Protein AF-A0A257ATA0-F1 (afdb_monomer_lite)

Foldseek 3Di:
DDWDQDPVRDIDDPPPPPDPVCPPPVLVVLQVVLCQPAVVNCVPQNNAKAFQDWDDDDPPDQAWIWTWIAHPVRWIWIWTHRSVVSHTPDIHTDPDRYDDPPPPPD

pLDDT: mean 72.74, std 19.71, range [33.12, 92.88]

Radius of gyration: 18.23 Å; chains: 1; bounding box: 31×38×52 Å

Secondary structure (DSSP, 8-state):
-EEEE-TTS-EEEE--------THHHHHHHHHHHHHH-HHHHHHT-S-EEEEEEEE--SSSSPPEEEEEEETTS-EEEEEEETTTTEEEEEEEES-SS--------

Structure (mmCIF, N/CA/C/O backbone):
data_AF-A0A257ATA0-F1
#
_entry.id   AF-A0A257ATA0-F1
#
loop_
_atom_site.group_PDB
_atom_site.id
_atom_site.type_symbol
_atom_site.label_atom_id
_atom_site.label_alt_id
_atom_site.label_comp_id
_atom_site.label_asym_id
_atom_site.label_entity_id
_atom_site.label_seq_id
_atom_site.pdbx_PDB_ins_code
_atom_site.Cartn_x
_atom_site.Cartn_y
_atom_site.Cartn_z
_atom_site.occupancy
_atom_site.B_iso_or_equiv
_atom_site.auth_seq_id
_atom_site.auth_comp_id
_atom_site.auth_asym_id
_atom_site.auth_atom_id
_atom_site.pdbx_PDB_model_num
ATOM 1 N N . VAL A 1 1 ? 17.341 -20.381 -26.576 1.00 43.97 1 VAL A N 1
ATOM 2 C CA . VAL A 1 1 ? 16.163 -20.057 -27.413 1.00 43.97 1 VAL A CA 1
ATOM 3 C C . VAL A 1 1 ? 15.780 -21.310 -28.169 1.00 43.97 1 VAL A C 1
ATOM 5 O O . VAL A 1 1 ? 16.535 -21.758 -29.021 1.00 43.97 1 VAL A O 1
ATOM 8 N N . GLU A 1 2 ? 14.671 -21.929 -27.783 1.00 36.84 2 GLU A N 1
ATOM 9 C CA . GLU A 1 2 ? 14.089 -23.036 -28.541 1.00 36.84 2 GLU A CA 1
ATOM 10 C C . GLU A 1 2 ? 12.917 -22.477 -29.348 1.00 36.84 2 GLU A C 1
ATOM 12 O O . GLU A 1 2 ? 12.038 -21.799 -28.809 1.00 36.84 2 GLU A O 1
ATOM 17 N N . VAL A 1 3 ? 12.959 -22.688 -30.661 1.00 44.38 3 VAL A N 1
ATOM 18 C CA . VAL A 1 3 ? 11.942 -22.209 -31.599 1.00 44.38 3 VAL A CA 1
ATOM 19 C C . VAL A 1 3 ? 11.042 -23.385 -31.933 1.00 44.38 3 VAL A C 1
ATOM 21 O O . VAL A 1 3 ? 11.516 -24.383 -32.473 1.00 44.38 3 VAL A O 1
ATOM 24 N N . PHE A 1 4 ? 9.750 -23.255 -31.639 1.00 48.69 4 PHE A N 1
ATOM 25 C CA . PHE A 1 4 ? 8.753 -24.244 -32.028 1.00 48.69 4 PHE A CA 1
ATOM 26 C C . PHE A 1 4 ? 7.910 -23.673 -33.163 1.00 48.69 4 PHE A C 1
ATOM 28 O O . PHE A 1 4 ? 7.359 -22.574 -33.066 1.00 48.69 4 PHE A O 1
ATOM 35 N N . THR A 1 5 ? 7.821 -24.427 -34.251 1.00 50.44 5 THR A N 1
ATOM 36 C CA . THR A 1 5 ? 6.862 -24.183 -35.327 1.00 50.44 5 THR A CA 1
ATOM 37 C C . THR A 1 5 ? 5.635 -25.035 -35.042 1.00 50.44 5 THR A C 1
ATOM 39 O O . THR A 1 5 ? 5.728 -26.257 -34.963 1.00 50.44 5 THR A O 1
ATOM 42 N N . SER A 1 6 ? 4.495 -24.385 -34.810 1.00 51.81 6 SER A N 1
ATOM 43 C CA . SER A 1 6 ? 3.216 -25.091 -34.709 1.00 51.81 6 SER A CA 1
ATOM 44 C C . SER A 1 6 ? 2.702 -25.438 -36.105 1.00 51.81 6 SER A C 1
ATOM 46 O O . SER A 1 6 ? 3.017 -24.750 -37.074 1.00 51.81 6 SER A O 1
ATOM 48 N N . GLU A 1 7 ? 1.894 -26.494 -36.195 1.00 55.34 7 GLU A N 1
ATOM 49 C CA . GLU A 1 7 ? 1.377 -27.072 -37.447 1.00 55.34 7 GLU A CA 1
ATOM 50 C C . GLU A 1 7 ? 0.566 -26.072 -38.306 1.00 55.34 7 GLU A C 1
ATOM 52 O O . GLU A 1 7 ? 0.474 -26.236 -39.518 1.00 55.34 7 GLU A O 1
ATOM 57 N N . ASP A 1 8 ? 0.081 -24.977 -37.705 1.00 65.56 8 ASP A N 1
ATOM 58 C CA . ASP A 1 8 ? -0.622 -23.864 -38.371 1.00 65.56 8 ASP A CA 1
ATOM 59 C C . ASP A 1 8 ? 0.325 -22.765 -38.924 1.00 65.56 8 ASP A C 1
ATOM 61 O O . ASP A 1 8 ? -0.101 -21.691 -39.336 1.00 65.56 8 ASP A O 1
ATOM 65 N N . GLY A 1 9 ? 1.645 -22.988 -38.904 1.00 57.62 9 GLY A N 1
ATOM 66 C CA . GLY A 1 9 ? 2.651 -22.028 -39.386 1.00 57.62 9 GLY A CA 1
ATOM 67 C C . GLY A 1 9 ? 2.998 -20.904 -38.400 1.00 57.62 9 GLY A C 1
ATOM 68 O O . GLY A 1 9 ? 3.829 -20.046 -38.704 1.00 57.62 9 GLY A O 1
ATOM 69 N N . GLY A 1 10 ? 2.411 -20.916 -37.201 1.00 37.81 10 GLY A N 1
ATOM 70 C CA . GLY A 1 10 ? 2.759 -20.004 -36.114 1.00 37.81 10 GLY A CA 1
ATOM 71 C C . GLY A 1 10 ? 4.134 -20.324 -35.523 1.00 37.81 10 GLY A C 1
ATOM 72 O O . GLY A 1 10 ? 4.373 -21.436 -35.042 1.00 37.81 10 GLY A O 1
ATOM 73 N N . ILE A 1 11 ? 5.042 -19.346 -35.545 1.00 56.81 11 ILE A N 1
ATOM 74 C CA . ILE A 1 11 ? 6.340 -19.430 -34.867 1.00 56.81 11 ILE A CA 1
ATOM 75 C C . ILE A 1 11 ? 6.152 -18.934 -33.435 1.00 56.81 11 ILE A C 1
ATOM 77 O O . ILE A 1 11 ? 5.876 -17.754 -33.215 1.00 56.81 11 ILE A O 1
ATOM 81 N N . TYR A 1 12 ? 6.327 -19.827 -32.464 1.00 45.59 12 TYR A N 1
ATOM 82 C CA . TYR A 1 12 ? 6.267 -19.489 -31.046 1.00 45.59 12 TYR A CA 1
ATOM 83 C C . TYR A 1 12 ? 7.676 -19.509 -30.461 1.00 45.59 12 TYR A C 1
ATOM 85 O O . TYR A 1 12 ? 8.385 -20.518 -30.501 1.00 45.59 12 TYR A O 1
ATOM 93 N N . PHE A 1 13 ? 8.083 -18.372 -29.903 1.00 50.53 13 PHE A N 1
ATOM 94 C CA . PHE A 1 13 ? 9.336 -18.244 -29.175 1.00 50.53 13 PHE A CA 1
ATOM 95 C C . PHE A 1 13 ? 9.086 -18.590 -27.711 1.00 50.53 13 PHE A C 1
ATOM 97 O O . PHE A 1 13 ? 8.451 -17.822 -26.986 1.00 50.53 13 PHE A O 1
ATOM 104 N N . LYS A 1 14 ? 9.601 -19.735 -27.255 1.00 46.88 14 LYS A N 1
ATOM 105 C CA . LYS A 1 14 ? 9.694 -19.999 -25.821 1.00 46.88 14 LYS A CA 1
ATOM 106 C C . LYS A 1 14 ? 10.926 -19.262 -25.306 1.00 46.88 14 LYS A C 1
ATOM 108 O O . LYS A 1 14 ? 12.052 -19.757 -25.367 1.00 46.88 14 LYS A O 1
ATOM 113 N N . PHE A 1 15 ? 10.708 -18.038 -24.842 1.00 42.28 15 PHE A N 1
ATOM 114 C CA . PHE A 1 15 ? 11.678 -17.366 -23.996 1.00 42.28 15 PHE A CA 1
ATOM 115 C C . PHE A 1 15 ? 11.598 -18.029 -22.618 1.00 42.28 15 PHE A C 1
ATOM 117 O O . PHE A 1 15 ? 10.651 -17.798 -21.871 1.00 42.28 15 PHE A O 1
ATOM 124 N N . GLU A 1 16 ? 12.580 -18.862 -22.270 1.00 40.84 16 GLU A N 1
ATOM 125 C CA . GLU A 1 16 ? 12.983 -18.958 -20.865 1.00 40.84 16 GLU A CA 1
ATOM 126 C C . GLU A 1 16 ? 13.563 -17.594 -20.511 1.00 40.84 16 GLU A C 1
ATOM 128 O O . GLU A 1 16 ? 14.743 -17.311 -20.698 1.00 40.84 16 GLU A O 1
ATOM 133 N N . MET A 1 17 ? 12.665 -16.686 -20.143 1.00 40.81 17 MET A N 1
ATOM 134 C CA . MET A 1 17 ? 13.039 -15.415 -19.572 1.00 40.81 17 MET A CA 1
ATOM 135 C C . MET A 1 17 ? 13.537 -15.765 -18.174 1.00 40.81 17 MET A C 1
ATOM 137 O O . MET A 1 17 ? 12.735 -16.042 -17.281 1.00 40.81 17 MET A O 1
ATOM 141 N N . GLU A 1 18 ? 14.860 -15.809 -17.989 1.00 34.47 18 GLU A N 1
ATOM 142 C CA . GLU A 1 18 ? 15.415 -15.508 -16.674 1.00 34.47 18 GLU A CA 1
ATOM 143 C C . GLU A 1 18 ? 14.704 -14.239 -16.226 1.00 34.47 18 GLU A C 1
ATOM 145 O O . GLU A 1 18 ? 14.730 -13.222 -16.928 1.00 34.47 18 GLU A O 1
ATOM 150 N N . ALA A 1 19 ? 13.944 -14.376 -15.142 1.00 46.19 19 ALA A N 1
ATOM 151 C CA . ALA A 1 19 ? 13.196 -13.309 -14.515 1.00 46.19 19 ALA A CA 1
ATOM 152 C C . ALA A 1 19 ? 14.065 -12.037 -14.587 1.00 46.19 19 ALA A C 1
ATOM 154 O O . ALA A 1 19 ? 15.192 -12.093 -14.080 1.00 46.19 19 ALA A O 1
ATOM 155 N N . PRO A 1 20 ? 13.626 -10.934 -15.243 1.00 43.22 20 PRO A N 1
ATO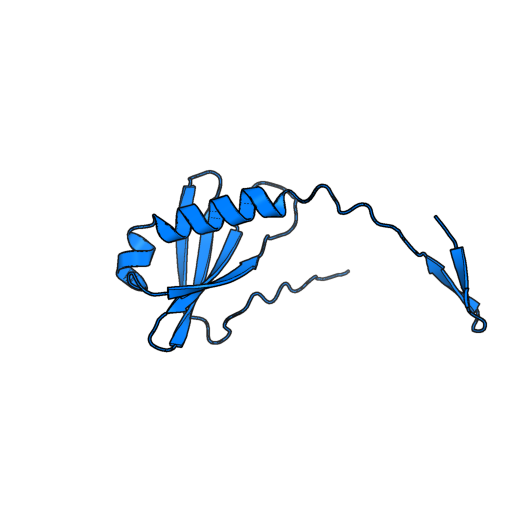M 156 C CA . PRO A 1 20 ? 14.388 -9.681 -15.195 1.00 43.22 20 PRO A CA 1
ATOM 157 C C . PRO A 1 20 ? 14.711 -9.455 -13.723 1.00 43.22 20 PRO A C 1
ATOM 159 O O . PRO A 1 20 ? 13.804 -9.729 -12.936 1.00 43.22 20 PRO A O 1
ATOM 162 N N . PRO A 1 21 ? 15.953 -9.098 -13.335 1.00 43.19 21 PRO A N 1
ATOM 163 C CA . PRO A 1 21 ? 16.425 -9.250 -11.959 1.00 43.19 21 PRO A CA 1
ATOM 164 C C . PRO A 1 21 ? 15.368 -8.644 -11.062 1.00 43.19 21 PRO A C 1
ATOM 166 O O . PRO A 1 21 ? 15.231 -7.431 -11.110 1.00 43.19 21 PRO A O 1
ATOM 169 N N . PHE A 1 22 ? 14.533 -9.460 -10.402 1.00 46.38 22 PHE A N 1
ATOM 170 C CA . PHE A 1 22 ? 13.325 -8.951 -9.765 1.00 46.38 22 PHE A CA 1
ATOM 171 C C . PHE A 1 22 ? 13.860 -8.013 -8.693 1.00 46.38 22 PHE A C 1
ATOM 173 O O . PHE A 1 22 ? 14.342 -8.510 -7.676 1.00 46.38 22 PHE A O 1
ATOM 180 N N . PRO A 1 23 ? 13.757 -6.679 -8.845 1.00 50.94 23 PRO A N 1
ATOM 181 C CA . PRO A 1 23 ? 14.007 -5.833 -7.693 1.00 50.94 23 PRO A CA 1
ATOM 182 C C . PRO A 1 23 ? 12.821 -5.984 -6.712 1.00 50.94 23 PRO A C 1
ATOM 184 O O . PRO A 1 23 ? 12.784 -5.368 -5.657 1.00 50.94 23 PRO A O 1
ATOM 187 N N . GLY A 1 24 ? 11.824 -6.800 -7.087 1.00 59.09 24 GLY A N 1
ATOM 188 C CA . GLY A 1 24 ? 10.469 -6.808 -6.585 1.00 59.09 24 GLY A CA 1
ATOM 189 C C . GLY A 1 24 ? 10.303 -7.279 -5.155 1.00 59.09 24 GLY A C 1
ATOM 190 O O . GLY A 1 24 ? 9.377 -6.793 -4.542 1.00 59.09 24 GLY A O 1
ATOM 191 N N . LYS A 1 25 ? 11.158 -8.144 -4.589 1.00 67.00 25 LYS A N 1
ATOM 192 C CA . LYS A 1 25 ? 10.969 -8.575 -3.189 1.00 67.00 25 LYS A CA 1
ATOM 193 C C . LYS A 1 25 ? 11.466 -7.543 -2.186 1.00 67.00 25 LYS A C 1
ATOM 195 O O . LYS A 1 25 ? 10.693 -7.117 -1.341 1.00 67.00 25 LYS A O 1
ATOM 200 N N . ASP A 1 26 ? 12.704 -7.078 -2.329 1.00 78.44 26 ASP A N 1
ATOM 201 C CA . ASP A 1 26 ? 13.259 -6.049 -1.445 1.00 78.44 26 ASP A CA 1
ATOM 202 C C . ASP A 1 26 ? 12.479 -4.732 -1.540 1.00 78.44 26 ASP A C 1
ATOM 204 O O . ASP A 1 26 ? 12.219 -4.079 -0.530 1.00 78.44 26 ASP A O 1
ATOM 208 N N . LEU A 1 27 ? 12.061 -4.340 -2.750 1.00 78.75 27 LEU A N 1
ATOM 209 C CA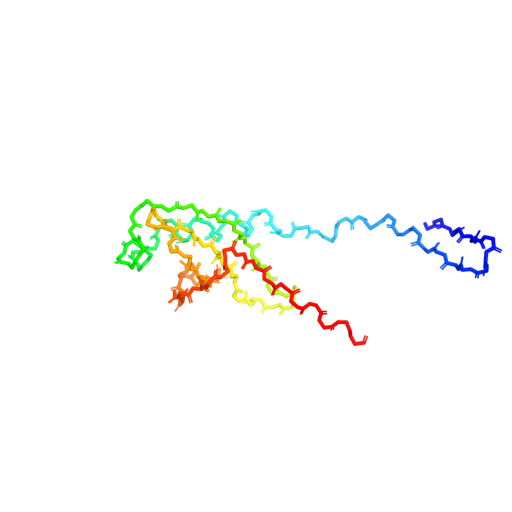 . LEU A 1 27 ? 11.250 -3.137 -2.928 1.00 78.75 27 LEU A CA 1
ATOM 210 C C . LEU A 1 27 ? 9.809 -3.320 -2.428 1.00 78.75 27 LEU A C 1
ATOM 212 O O . LEU A 1 27 ? 9.218 -2.348 -1.959 1.00 78.75 27 LEU A O 1
ATOM 216 N N . GLU A 1 28 ? 9.245 -4.528 -2.507 1.00 82.00 28 GLU A N 1
ATOM 217 C CA . GLU A 1 28 ? 7.921 -4.840 -1.953 1.00 82.00 28 GLU A CA 1
ATOM 218 C C . GLU A 1 28 ? 7.961 -4.810 -0.428 1.00 82.00 28 GLU A C 1
ATOM 220 O O . GLU A 1 28 ? 7.178 -4.077 0.170 1.00 82.00 28 GLU A O 1
ATOM 225 N N . GLU A 1 29 ? 8.919 -5.496 0.202 1.00 86.06 29 GLU A N 1
ATOM 226 C CA . GLU A 1 29 ? 9.116 -5.439 1.654 1.00 86.06 29 GLU A CA 1
ATOM 227 C C . GLU A 1 29 ? 9.336 -4.002 2.126 1.00 86.06 29 GLU A C 1
ATOM 229 O O . GLU A 1 29 ? 8.678 -3.560 3.069 1.00 86.06 29 GLU A O 1
ATOM 234 N N . LYS A 1 30 ? 10.171 -3.229 1.419 1.00 86.62 30 LYS A N 1
ATOM 235 C CA . LYS A 1 30 ? 10.384 -1.811 1.728 1.00 86.62 30 LYS A CA 1
ATOM 236 C C . LYS A 1 30 ? 9.087 -1.004 1.624 1.00 86.62 30 LYS A C 1
ATOM 238 O O . LYS A 1 30 ? 8.800 -0.197 2.506 1.00 86.62 30 LYS A O 1
ATOM 243 N N . ALA A 1 31 ? 8.285 -1.211 0.579 1.00 86.88 31 ALA A N 1
ATOM 244 C CA . ALA A 1 31 ? 6.999 -0.531 0.423 1.00 86.88 31 ALA A CA 1
ATOM 245 C C . ALA A 1 31 ? 6.030 -0.886 1.561 1.00 86.88 31 ALA A C 1
ATOM 247 O O . ALA A 1 31 ? 5.388 -0.001 2.129 1.00 86.88 31 ALA A O 1
ATOM 248 N N . MET A 1 32 ? 5.947 -2.169 1.920 1.00 89.25 32 MET A N 1
ATOM 249 C CA . MET A 1 32 ? 5.107 -2.655 3.014 1.00 89.25 32 MET A CA 1
ATOM 250 C C . MET A 1 32 ? 5.551 -2.081 4.362 1.00 89.25 32 MET A C 1
ATOM 252 O O . MET A 1 32 ? 4.709 -1.676 5.161 1.00 89.25 32 MET A O 1
ATOM 256 N N . GLU A 1 33 ? 6.858 -2.013 4.615 1.00 91.69 33 GLU A N 1
ATOM 257 C CA . GLU A 1 33 ? 7.418 -1.427 5.832 1.00 91.69 33 GLU A CA 1
ATOM 258 C C . GLU A 1 33 ? 7.094 0.069 5.938 1.00 91.69 33 GLU A C 1
ATOM 260 O O . GLU A 1 33 ? 6.660 0.528 6.996 1.00 91.69 33 GLU A O 1
ATOM 265 N N . ILE A 1 34 ? 7.222 0.825 4.843 1.00 91.81 34 ILE A N 1
ATOM 266 C CA . ILE A 1 34 ? 6.860 2.250 4.807 1.00 91.81 34 ILE A CA 1
ATOM 267 C C . ILE A 1 34 ? 5.371 2.443 5.116 1.00 91.81 34 ILE A C 1
ATOM 269 O O . ILE A 1 34 ? 5.016 3.310 5.911 1.00 91.81 34 ILE A O 1
ATOM 273 N N . VAL A 1 35 ? 4.494 1.630 4.520 1.00 91.25 35 VAL A N 1
ATOM 274 C CA . VAL A 1 35 ? 3.043 1.696 4.765 1.00 91.25 35 VAL A CA 1
ATOM 275 C C . VAL A 1 35 ? 2.717 1.387 6.228 1.00 91.25 35 VAL A C 1
ATOM 277 O O . VAL A 1 35 ? 1.957 2.127 6.849 1.00 91.25 35 VAL A O 1
ATOM 280 N N . ARG A 1 36 ? 3.345 0.355 6.807 1.00 91.06 36 ARG A N 1
ATOM 281 C CA . ARG A 1 36 ? 3.164 -0.043 8.215 1.00 91.06 36 ARG A CA 1
ATOM 282 C C . ARG A 1 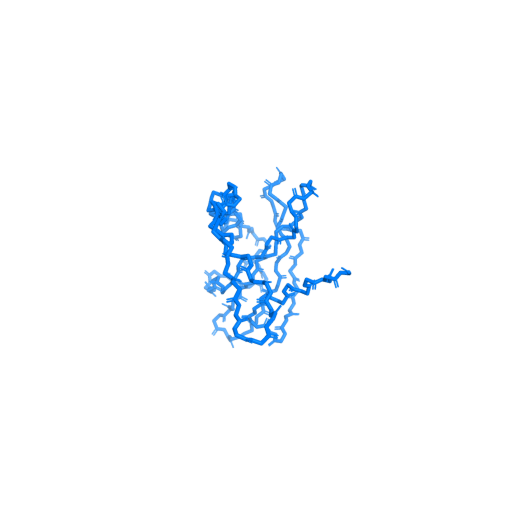36 ? 3.628 1.003 9.216 1.00 91.06 36 ARG A C 1
ATOM 284 O O . ARG A 1 36 ? 2.996 1.157 10.254 1.00 91.06 36 ARG A O 1
ATOM 291 N N . ASN A 1 37 ? 4.698 1.722 8.899 1.00 92.12 37 ASN A N 1
ATOM 292 C CA . ASN A 1 37 ? 5.256 2.754 9.770 1.00 92.12 37 ASN A CA 1
ATOM 293 C C . ASN A 1 37 ? 4.709 4.161 9.480 1.00 92.12 37 ASN A C 1
ATOM 295 O O . ASN A 1 37 ? 5.120 5.123 10.129 1.00 92.12 37 ASN A O 1
ATOM 299 N N . SER A 1 38 ? 3.807 4.316 8.507 1.00 91.44 38 SER A N 1
ATOM 300 C CA . SER A 1 38 ? 3.295 5.629 8.128 1.00 91.44 38 SER A CA 1
ATOM 301 C C . SER A 1 38 ? 2.230 6.118 9.121 1.00 91.44 38 SER A C 1
ATOM 303 O O . SER A 1 38 ? 1.158 5.510 9.207 1.00 91.44 38 SER A O 1
ATOM 305 N N . PRO A 1 39 ? 2.448 7.257 9.814 1.00 90.88 39 PRO A N 1
ATOM 306 C CA . PRO A 1 39 ? 1.437 7.825 10.706 1.00 90.88 39 PRO A CA 1
ATOM 307 C C . PRO A 1 39 ? 0.176 8.229 9.935 1.00 90.88 39 PRO A C 1
ATOM 309 O O . PRO A 1 39 ? -0.930 8.038 10.420 1.00 90.88 39 PRO A O 1
ATOM 312 N N . MET A 1 40 ? 0.330 8.680 8.687 1.00 90.19 40 MET A N 1
ATOM 313 C CA . MET A 1 40 ? -0.795 9.043 7.826 1.00 90.19 40 MET A CA 1
ATOM 314 C C . MET A 1 40 ? -1.695 7.838 7.515 1.00 90.19 40 MET A C 1
ATOM 316 O O . MET A 1 40 ? -2.915 7.972 7.477 1.00 90.19 40 MET A O 1
ATOM 320 N N . VAL A 1 41 ? -1.112 6.650 7.312 1.00 91.69 41 VAL A N 1
ATOM 321 C CA . VAL A 1 41 ? -1.884 5.410 7.122 1.00 91.69 41 VAL A CA 1
ATOM 322 C C . VAL A 1 41 ? -2.639 5.061 8.397 1.00 91.69 41 VAL A C 1
ATOM 324 O O . VAL A 1 41 ? -3.833 4.776 8.337 1.00 91.69 41 VAL A O 1
ATOM 327 N N . GLN A 1 42 ? -1.977 5.159 9.549 1.00 91.38 42 GLN A N 1
ATOM 328 C CA . GLN A 1 42 ? -2.612 4.918 10.839 1.00 91.38 42 GLN A CA 1
ATOM 329 C C . GLN A 1 42 ? -3.763 5.901 11.119 1.00 91.38 42 GLN A C 1
ATOM 331 O O . GLN A 1 42 ? -4.797 5.488 11.634 1.00 91.38 42 GLN A O 1
ATOM 336 N N . GLU A 1 43 ? -3.617 7.180 10.767 1.00 91.31 43 GLU A N 1
ATOM 337 C CA . GLU A 1 43 ? -4.653 8.202 10.963 1.00 91.31 43 GLU A CA 1
ATOM 338 C C . GLU A 1 43 ? -5.860 8.025 10.028 1.00 91.31 43 GLU A C 1
ATOM 340 O O . GLU A 1 43 ? -6.991 8.285 10.437 1.00 91.31 43 GLU A O 1
ATOM 345 N N . VAL A 1 44 ? -5.644 7.591 8.779 1.00 89.25 44 VAL A N 1
ATOM 346 C CA . VAL A 1 44 ? -6.707 7.505 7.756 1.00 89.25 44 VAL A CA 1
ATOM 347 C C . VAL A 1 44 ? -7.383 6.133 7.708 1.00 89.25 44 VAL A C 1
ATOM 349 O O . VAL A 1 44 ? -8.598 6.057 7.531 1.00 89.25 44 VAL A O 1
ATOM 352 N N . ILE A 1 45 ? -6.602 5.058 7.814 1.00 90.25 45 ILE A N 1
ATOM 353 C CA . ILE A 1 45 ? -7.044 3.666 7.618 1.00 90.25 45 ILE A CA 1
ATOM 354 C C . ILE A 1 45 ? -7.153 2.939 8.965 1.00 90.25 45 ILE A C 1
ATOM 356 O O . ILE A 1 45 ? -7.981 2.045 9.123 1.00 90.25 45 ILE A O 1
ATOM 360 N N . GLY A 1 46 ? -6.362 3.355 9.956 1.00 89.25 46 GLY A N 1
ATOM 361 C CA . GLY A 1 46 ? -6.268 2.697 11.255 1.00 89.25 46 GLY A CA 1
ATOM 362 C C . GLY A 1 46 ? -5.113 1.700 11.328 1.00 89.25 46 GLY A C 1
ATOM 363 O O . GLY A 1 46 ? -4.307 1.565 10.409 1.00 89.25 46 GLY A O 1
ATOM 364 N N . SER A 1 47 ? -5.018 1.005 12.461 1.00 86.00 47 SER A N 1
ATOM 365 C CA . SER A 1 47 ? -3.948 0.030 12.715 1.00 86.00 47 SER A CA 1
ATOM 366 C C . SER A 1 47 ? -4.243 -1.372 12.175 1.00 86.00 47 SER A C 1
ATOM 368 O O . SER A 1 47 ? -3.329 -2.187 12.099 1.00 86.00 47 SER A O 1
ATOM 370 N N . ASP A 1 48 ? -5.502 -1.664 11.843 1.00 90.25 48 ASP A N 1
ATOM 371 C CA . ASP A 1 48 ? -5.956 -2.983 11.403 1.00 90.25 48 ASP A CA 1
ATOM 372 C C . ASP A 1 48 ? -6.352 -2.913 9.921 1.00 90.25 48 ASP A C 1
ATOM 374 O O . ASP A 1 48 ? -7.376 -2.343 9.543 1.00 90.25 48 ASP A O 1
ATOM 378 N N . TYR A 1 49 ? -5.468 -3.412 9.061 1.00 91.44 49 TYR A N 1
ATOM 379 C CA . TYR A 1 49 ? -5.679 -3.494 7.620 1.00 91.44 49 TYR A CA 1
ATOM 380 C C . TYR A 1 49 ? -4.842 -4.625 7.019 1.00 91.44 49 TYR A C 1
ATOM 382 O O . TYR A 1 49 ? -3.806 -5.026 7.554 1.00 91.44 49 TYR A O 1
ATOM 390 N N . GLU A 1 50 ? -5.272 -5.112 5.863 1.00 91.00 50 GLU A N 1
ATOM 391 C CA . GLU A 1 50 ? -4.575 -6.127 5.079 1.00 91.00 50 GLU A CA 1
ATOM 392 C C . GLU A 1 50 ? -3.951 -5.493 3.833 1.00 91.00 50 GLU A C 1
ATOM 394 O O . GLU A 1 50 ? -4.604 -4.716 3.140 1.00 91.00 50 GLU A O 1
ATOM 399 N N . ILE A 1 51 ? -2.692 -5.815 3.527 1.00 88.12 51 ILE A N 1
ATOM 400 C CA . ILE A 1 51 ? -2.062 -5.429 2.257 1.00 88.12 51 ILE A CA 1
ATOM 401 C C . ILE A 1 51 ? -2.473 -6.459 1.205 1.00 88.12 51 ILE A C 1
ATOM 403 O O . ILE A 1 51 ? -2.122 -7.630 1.318 1.00 88.12 51 ILE A O 1
ATOM 407 N N . VAL A 1 52 ? -3.218 -6.014 0.195 1.00 85.94 52 VAL A N 1
ATOM 408 C CA . VAL A 1 52 ? -3.847 -6.881 -0.811 1.00 85.94 52 VAL A CA 1
ATOM 409 C C . VAL A 1 52 ? -2.978 -7.020 -2.058 1.00 85.94 52 VAL A C 1
ATOM 411 O O . VAL A 1 52 ? -2.932 -8.084 -2.669 1.00 85.94 52 VAL A O 1
ATOM 414 N N . ALA A 1 53 ? -2.293 -5.947 -2.458 1.00 82.75 53 ALA A N 1
ATOM 415 C CA . ALA A 1 53 ? -1.449 -5.952 -3.646 1.00 82.75 53 ALA A CA 1
ATOM 416 C C . ALA A 1 53 ? -0.370 -4.867 -3.586 1.00 82.75 53 ALA A C 1
ATOM 418 O O . ALA A 1 53 ? -0.592 -3.785 -3.040 1.00 82.75 53 ALA A O 1
ATOM 419 N N . VAL A 1 54 ? 0.771 -5.138 -4.217 1.00 83.12 54 VAL A N 1
ATOM 420 C CA . VAL A 1 54 ? 1.849 -4.171 -4.438 1.00 83.12 54 VAL A CA 1
ATOM 421 C C . VAL A 1 54 ? 2.155 -4.137 -5.932 1.00 83.12 54 VAL A C 1
ATOM 423 O O . VAL A 1 54 ? 2.400 -5.161 -6.563 1.00 83.12 54 VAL A O 1
ATOM 426 N N . GLY A 1 55 ? 2.065 -2.950 -6.519 1.00 78.88 55 GLY A N 1
ATOM 427 C CA . GLY A 1 55 ? 2.241 -2.703 -7.939 1.00 78.88 55 GLY A CA 1
ATOM 428 C C . GLY A 1 55 ? 3.369 -1.717 -8.185 1.00 78.88 55 GLY A C 1
ATOM 429 O O . GLY A 1 55 ? 3.347 -0.589 -7.692 1.00 78.88 55 GLY A O 1
ATOM 430 N N . PHE A 1 56 ? 4.328 -2.124 -9.007 1.00 73.75 56 PHE A N 1
ATOM 431 C CA . PHE A 1 56 ? 5.391 -1.255 -9.491 1.00 73.75 56 PHE A CA 1
ATOM 432 C C . PHE A 1 56 ? 4.990 -0.693 -10.849 1.00 73.75 56 PHE A C 1
ATOM 434 O O . PHE A 1 56 ? 4.636 -1.440 -11.765 1.00 73.75 56 PHE A O 1
ATOM 441 N N . LYS A 1 57 ? 5.058 0.629 -10.994 1.00 63.03 57 LYS A N 1
ATOM 442 C CA . LYS A 1 57 ? 5.085 1.234 -12.324 1.00 63.03 57 LYS A CA 1
ATOM 443 C C . LYS A 1 57 ? 6.445 0.895 -12.956 1.00 63.03 57 LYS A C 1
ATOM 445 O O . LYS A 1 57 ? 7.427 0.753 -12.235 1.00 63.03 57 LYS A O 1
ATOM 450 N N . LEU A 1 58 ? 6.451 0.637 -14.264 1.00 55.22 58 LEU A N 1
ATOM 451 C CA . LEU A 1 58 ? 7.552 0.061 -15.057 1.00 55.22 58 LEU A CA 1
ATOM 452 C C . LEU A 1 58 ? 8.970 0.554 -14.666 1.00 55.22 58 LEU A C 1
ATOM 454 O O . LEU A 1 58 ? 9.131 1.689 -14.231 1.00 55.22 58 LEU A O 1
ATOM 458 N N . PRO A 1 59 ? 10.027 -0.260 -14.880 1.00 48.56 59 PRO A N 1
ATOM 459 C CA . PRO A 1 59 ? 11.344 -0.136 -14.229 1.00 48.56 59 PRO A CA 1
ATOM 460 C C . PRO A 1 59 ? 12.192 1.092 -14.615 1.00 48.56 59 PRO A C 1
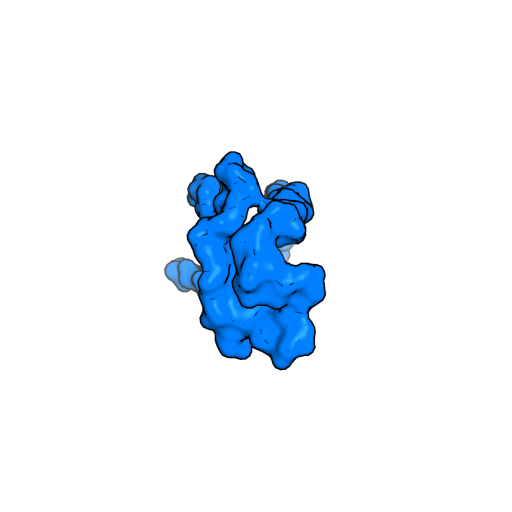ATOM 462 O O . PRO A 1 59 ? 13.368 1.175 -14.258 1.00 48.56 59 PRO A O 1
ATOM 465 N N . SER A 1 60 ? 11.641 2.064 -15.336 1.00 47.12 60 SER A N 1
ATOM 466 C CA . SER A 1 60 ? 12.345 3.293 -15.676 1.00 47.12 60 SER A CA 1
ATOM 467 C C . SER A 1 60 ? 12.129 4.350 -14.592 1.00 47.12 60 SER A C 1
ATOM 469 O O . SER A 1 60 ? 11.270 5.210 -14.708 1.00 47.12 60 SER A O 1
ATOM 471 N N . SER A 1 61 ? 13.023 4.336 -13.599 1.00 50.59 61 SER A N 1
ATOM 472 C CA . SER A 1 61 ? 13.428 5.522 -12.829 1.00 50.59 61 SER A CA 1
ATOM 473 C C . SER A 1 61 ? 12.498 5.976 -11.694 1.00 50.59 61 SER A C 1
ATOM 475 O O . SER A 1 61 ? 11.709 6.898 -11.861 1.00 50.59 61 SER A O 1
ATOM 477 N N . GLY A 1 62 ? 12.678 5.407 -10.494 1.00 54.69 62 GLY A N 1
ATOM 478 C CA . GLY A 1 62 ? 12.253 6.039 -9.230 1.00 54.69 62 GLY A CA 1
ATOM 479 C C . GLY A 1 62 ? 10.758 6.347 -9.105 1.00 54.69 62 GLY A C 1
ATOM 480 O O . GLY A 1 62 ? 10.375 7.191 -8.298 1.00 54.69 62 GLY A O 1
ATOM 481 N N . GLU A 1 63 ? 9.919 5.710 -9.924 1.00 64.44 63 GLU A N 1
ATOM 482 C CA . GLU A 1 63 ? 8.483 5.946 -9.915 1.00 64.44 63 GLU A CA 1
ATOM 483 C C . GLU A 1 63 ? 7.841 5.389 -8.633 1.00 64.44 63 GLU A C 1
ATOM 485 O O . GLU A 1 63 ? 8.309 4.392 -8.072 1.00 64.44 63 GLU A O 1
ATOM 490 N N . PRO A 1 64 ? 6.767 6.036 -8.149 1.00 69.81 64 PRO A N 1
ATOM 491 C CA . PRO A 1 64 ? 6.123 5.645 -6.909 1.00 69.81 64 PRO A CA 1
ATOM 492 C C . PRO A 1 64 ? 5.519 4.241 -7.004 1.00 69.81 64 PRO A C 1
ATOM 494 O O . PRO A 1 64 ? 4.938 3.850 -8.021 1.00 69.81 64 PRO A O 1
ATOM 497 N N . VAL A 1 65 ? 5.616 3.506 -5.902 1.00 82.75 65 VAL A N 1
ATOM 498 C CA . VAL A 1 65 ? 5.023 2.180 -5.737 1.00 82.75 65 VAL A CA 1
ATOM 499 C C . VAL A 1 65 ? 3.575 2.333 -5.323 1.00 82.75 65 VAL A C 1
ATOM 501 O O . VAL A 1 65 ? 3.250 3.114 -4.434 1.00 82.75 65 VAL A O 1
ATOM 504 N N . ILE A 1 66 ? 2.691 1.582 -5.962 1.00 86.94 66 ILE A N 1
ATOM 505 C CA . ILE A 1 66 ? 1.285 1.552 -5.590 1.00 86.94 66 ILE A CA 1
ATOM 506 C C . ILE A 1 66 ? 1.067 0.376 -4.650 1.00 86.94 66 ILE A C 1
ATOM 508 O O . ILE A 1 66 ? 1.292 -0.766 -5.031 1.00 86.94 66 ILE A O 1
ATOM 512 N N . VAL A 1 67 ? 0.602 0.641 -3.436 1.00 87.38 67 VAL A N 1
ATOM 513 C CA . VAL A 1 67 ? 0.199 -0.398 -2.482 1.00 87.38 67 VAL A CA 1
ATOM 514 C C . VAL A 1 67 ? -1.307 -0.319 -2.307 1.00 87.38 67 VAL A C 1
ATOM 516 O O . VAL A 1 67 ? -1.853 0.763 -2.124 1.00 87.38 67 VAL A O 1
ATOM 519 N N . VAL A 1 68 ? -2.002 -1.445 -2.373 1.00 89.44 68 VAL A N 1
ATOM 520 C CA . VAL A 1 68 ? -3.438 -1.508 -2.100 1.00 89.44 68 VAL A CA 1
ATOM 521 C C . VAL A 1 68 ? -3.649 -2.203 -0.772 1.00 89.44 68 VAL A C 1
ATOM 523 O O . VAL A 1 68 ? -3.139 -3.303 -0.559 1.00 89.44 68 VAL A O 1
ATOM 526 N N . VAL A 1 69 ? -4.408 -1.561 0.110 1.00 90.31 69 VAL A N 1
ATOM 527 C CA . VAL A 1 69 ? -4.790 -2.113 1.411 1.00 90.31 69 VAL A CA 1
ATOM 528 C C . VAL A 1 69 ? -6.298 -2.180 1.557 1.00 90.31 69 VAL A C 1
ATOM 530 O O . VAL A 1 69 ? -7.031 -1.410 0.937 1.00 90.31 69 VAL A O 1
ATOM 533 N N . LYS A 1 70 ? -6.754 -3.088 2.411 1.00 91.44 70 LYS A N 1
ATOM 534 C CA . LYS A 1 70 ? -8.148 -3.258 2.798 1.00 91.44 70 LYS A CA 1
ATOM 535 C C . LYS A 1 70 ? -8.279 -3.044 4.300 1.00 91.44 70 LYS A C 1
ATOM 537 O O . LYS A 1 70 ? -7.671 -3.776 5.075 1.00 91.44 70 LYS A O 1
ATOM 542 N N . ALA A 1 71 ? -9.054 -2.041 4.697 1.00 92.06 71 ALA A N 1
ATOM 543 C CA . ALA A 1 71 ? -9.380 -1.784 6.096 1.00 92.06 71 ALA A CA 1
ATOM 544 C C . ALA A 1 71 ? -10.336 -2.849 6.652 1.00 92.06 71 ALA A C 1
ATOM 546 O O . ALA A 1 71 ? -11.032 -3.529 5.888 1.00 92.06 71 ALA A O 1
ATOM 547 N N . SER A 1 72 ? -10.428 -2.964 7.979 1.00 88.75 72 SER A N 1
ATOM 548 C CA . SER A 1 72 ? -11.314 -3.934 8.644 1.00 88.75 72 SER A CA 1
ATOM 549 C C . SER A 1 72 ? -12.796 -3.734 8.314 1.00 88.75 72 SER A C 1
ATOM 551 O O . SER A 1 72 ? -13.560 -4.696 8.327 1.00 88.75 72 SER A O 1
ATOM 553 N N . ASP A 1 73 ? -13.222 -2.506 7.991 1.00 88.38 73 ASP A N 1
ATOM 554 C CA . ASP A 1 73 ? -14.594 -2.215 7.550 1.00 88.38 73 ASP A CA 1
ATOM 555 C C . ASP A 1 73 ? -14.880 -2.677 6.105 1.00 88.38 73 ASP A C 1
ATOM 557 O O . ASP A 1 73 ? -16.017 -2.622 5.640 1.00 88.38 73 ASP A O 1
ATOM 561 N N . GLY A 1 74 ? -13.857 -3.175 5.405 1.00 87.12 74 GLY A N 1
ATOM 562 C CA . GLY A 1 74 ? -13.936 -3.667 4.037 1.00 87.12 74 GLY A CA 1
ATOM 563 C C . GLY A 1 74 ? -13.610 -2.623 2.971 1.00 87.12 74 GLY A C 1
ATOM 564 O O . GLY A 1 74 ? -13.472 -3.008 1.810 1.00 87.12 74 GLY A O 1
ATOM 565 N N . THR A 1 75 ? -13.444 -1.343 3.333 1.00 90.94 75 THR A N 1
ATOM 566 C CA . THR A 1 75 ? -13.017 -0.292 2.397 1.00 90.94 75 THR A CA 1
ATOM 567 C C . THR A 1 75 ? -11.598 -0.542 1.898 1.00 90.94 75 THR A C 1
ATOM 569 O O . THR A 1 75 ? -10.690 -0.850 2.673 1.00 90.94 75 THR A O 1
ATOM 572 N N . CYS A 1 76 ? -11.391 -0.354 0.596 1.00 90.44 76 CYS A N 1
ATOM 573 C CA . CYS A 1 76 ? -10.085 -0.483 -0.032 1.00 90.44 76 CYS A CA 1
ATOM 574 C C . CYS A 1 76 ? -9.464 0.881 -0.328 1.00 90.44 76 CYS A C 1
ATOM 576 O O . CYS A 1 76 ? -10.139 1.843 -0.705 1.00 90.44 76 CYS A O 1
ATOM 578 N N . PHE A 1 77 ? -8.152 0.957 -0.133 1.00 91.25 77 PHE A N 1
ATOM 579 C CA . PHE A 1 77 ? -7.366 2.166 -0.306 1.00 91.25 77 PHE A CA 1
ATOM 580 C C . PHE A 1 77 ? -6.168 1.889 -1.198 1.00 91.25 77 PHE A C 1
ATOM 582 O O . PHE A 1 77 ? -5.462 0.895 -1.038 1.00 91.25 77 PHE A O 1
ATOM 589 N N . ARG A 1 78 ? -5.925 2.810 -2.120 1.00 90.81 78 ARG A N 1
ATOM 590 C CA . ARG A 1 78 ? -4.763 2.858 -2.989 1.00 90.81 78 ARG A CA 1
ATOM 591 C C . ARG A 1 78 ? -3.778 3.874 -2.421 1.00 90.81 78 ARG A C 1
ATOM 593 O O . ARG A 1 78 ? -4.066 5.064 -2.328 1.00 90.81 78 ARG A O 1
ATOM 600 N N . LEU A 1 79 ? -2.614 3.382 -2.036 1.00 90.81 79 LEU A N 1
ATOM 601 C CA . LEU A 1 79 ? -1.517 4.128 -1.441 1.00 90.81 79 LEU A CA 1
ATOM 602 C C . LEU A 1 79 ? -0.455 4.365 -2.505 1.00 90.81 79 LEU A C 1
ATOM 604 O O . LEU A 1 79 ? -0.032 3.434 -3.187 1.00 90.81 79 LEU A O 1
ATOM 608 N N . THR A 1 80 ? 0.002 5.603 -2.624 1.00 90.00 80 THR A N 1
ATOM 609 C CA . THR A 1 80 ? 1.163 5.938 -3.453 1.00 90.00 80 THR A CA 1
ATOM 610 C C . THR A 1 80 ? 2.368 6.085 -2.536 1.00 90.00 80 THR A C 1
ATOM 612 O O . THR A 1 80 ? 2.404 7.003 -1.721 1.00 90.00 80 THR A O 1
ATOM 615 N N . VAL A 1 81 ? 3.337 5.183 -2.644 1.00 87.75 81 VAL A N 1
ATOM 616 C CA . VAL A 1 81 ? 4.520 5.088 -1.785 1.00 87.75 81 VAL A CA 1
ATOM 617 C C . VAL A 1 81 ? 5.747 5.575 -2.542 1.00 87.75 81 VAL A C 1
ATOM 619 O O . VAL A 1 81 ? 6.064 5.098 -3.629 1.00 87.75 81 VAL A O 1
ATOM 622 N N . ASP A 1 82 ? 6.455 6.525 -1.950 1.00 86.94 82 ASP A N 1
ATOM 623 C CA . ASP A 1 82 ? 7.739 7.000 -2.438 1.00 86.94 82 ASP A CA 1
ATOM 624 C C . ASP A 1 82 ? 8.853 6.239 -1.711 1.00 86.94 82 ASP A C 1
ATOM 626 O O . ASP A 1 82 ? 9.089 6.439 -0.517 1.00 86.94 82 ASP A O 1
ATOM 630 N N . LEU A 1 83 ? 9.504 5.315 -2.422 1.00 83.56 83 LEU A N 1
ATOM 631 C CA . LEU A 1 83 ? 10.552 4.469 -1.845 1.00 83.56 83 LEU A CA 1
ATOM 632 C C . LEU A 1 83 ? 11.859 5.216 -1.570 1.00 83.56 83 LEU A C 1
ATOM 634 O O . LEU A 1 83 ? 12.666 4.721 -0.780 1.00 83.56 83 LEU A O 1
ATOM 638 N N . ASP A 1 84 ? 12.096 6.348 -2.230 1.00 83.88 84 ASP A N 1
ATOM 639 C CA . ASP A 1 84 ? 13.308 7.153 -2.054 1.00 83.88 84 ASP A CA 1
ATOM 640 C C . ASP A 1 84 ? 13.208 7.972 -0.763 1.00 83.88 84 ASP A C 1
ATOM 642 O O . ASP A 1 84 ? 14.085 7.920 0.096 1.00 83.88 84 ASP A O 1
ATOM 646 N N . GLN A 1 85 ? 12.062 8.627 -0.574 1.00 84.38 85 GLN A N 1
ATOM 647 C CA . GLN A 1 85 ? 11.747 9.419 0.611 1.00 84.38 85 GLN A CA 1
ATOM 648 C C . GLN A 1 85 ? 11.275 8.573 1.799 1.00 84.38 85 GLN A C 1
ATOM 650 O O . GLN A 1 85 ? 11.192 9.087 2.913 1.00 84.38 85 GLN A O 1
ATOM 655 N N . GLY A 1 86 ? 10.945 7.298 1.577 1.00 87.06 86 GLY A N 1
ATOM 656 C CA . GLY A 1 86 ? 10.482 6.396 2.629 1.00 87.06 86 GLY A CA 1
ATOM 657 C C . GLY A 1 86 ? 9.124 6.800 3.202 1.00 87.06 86 GLY A C 1
ATOM 658 O O . GLY A 1 86 ? 8.904 6.668 4.402 1.00 87.06 86 GLY A O 1
ATOM 659 N N . THR A 1 87 ? 8.228 7.343 2.371 1.00 90.81 87 THR A N 1
ATOM 660 C CA . THR A 1 87 ? 6.950 7.899 2.836 1.00 90.81 87 THR A CA 1
ATOM 661 C C . THR A 1 87 ? 5.778 7.544 1.929 1.00 90.81 87 THR A C 1
ATOM 663 O O . THR A 1 87 ? 5.931 7.302 0.730 1.00 90.81 87 THR A O 1
ATOM 666 N N . VAL A 1 88 ? 4.577 7.553 2.499 1.00 91.00 88 VAL A N 1
ATOM 667 C CA . VAL A 1 88 ? 3.328 7.478 1.739 1.00 91.00 88 VAL A CA 1
ATOM 668 C C . VAL A 1 88 ? 2.977 8.894 1.285 1.00 91.00 88 VAL A C 1
ATOM 670 O O . VAL A 1 88 ? 2.832 9.795 2.105 1.00 91.00 88 VAL A O 1
ATOM 673 N N . LYS A 1 89 ? 2.847 9.106 -0.025 1.00 90.31 89 LYS A N 1
ATOM 674 C CA . LYS A 1 89 ? 2.526 10.411 -0.621 1.00 90.31 89 LYS A CA 1
ATOM 675 C C . LYS A 1 89 ? 1.040 10.692 -0.730 1.00 90.31 89 LYS A C 1
ATOM 677 O O . LYS A 1 89 ? 0.6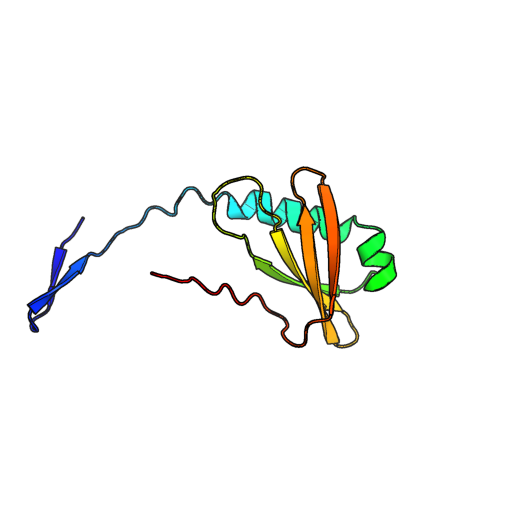44 11.850 -0.683 1.00 90.31 89 LYS A O 1
ATOM 682 N N . SER A 1 90 ? 0.233 9.656 -0.927 1.00 89.50 90 SER A N 1
ATOM 683 C CA . SER A 1 90 ? -1.212 9.806 -1.086 1.00 89.50 90 SER A CA 1
ATOM 684 C C . SER A 1 90 ? -1.944 8.544 -0.661 1.00 89.50 90 SER A C 1
ATOM 686 O O . SER A 1 90 ? -1.409 7.441 -0.805 1.00 89.50 90 SER A O 1
ATOM 688 N N . ILE A 1 91 ? -3.167 8.733 -0.170 1.00 92.88 91 ILE A N 1
ATOM 689 C CA . ILE A 1 91 ? -4.116 7.685 0.195 1.00 92.88 91 ILE A CA 1
ATOM 690 C C . ILE A 1 91 ? -5.437 8.003 -0.499 1.00 92.88 91 ILE A C 1
ATOM 692 O O . ILE A 1 91 ? -6.068 9.019 -0.215 1.00 92.88 91 ILE A O 1
ATOM 696 N N . GLU A 1 92 ? -5.866 7.129 -1.400 1.00 91.00 92 GLU A N 1
ATOM 697 C CA . GLU A 1 92 ? -7.095 7.294 -2.172 1.00 91.00 92 GLU A CA 1
ATOM 698 C C . GLU A 1 92 ? -8.035 6.121 -1.899 1.00 91.00 92 GLU A C 1
ATOM 700 O O . GLU A 1 92 ? -7.608 4.970 -1.914 1.00 91.00 92 GLU A O 1
ATOM 705 N N . LYS A 1 93 ? -9.324 6.380 -1.667 1.00 90.44 93 LYS A N 1
ATOM 706 C CA . LYS A 1 93 ? -10.323 5.302 -1.602 1.00 90.44 93 LYS A CA 1
ATOM 707 C C . LYS A 1 93 ? -10.528 4.715 -2.996 1.00 90.44 93 LYS A C 1
ATOM 709 O O . LYS A 1 93 ? -10.640 5.463 -3.964 1.00 90.44 93 LYS A O 1
ATOM 714 N N . THR A 1 94 ? -10.600 3.394 -3.088 1.00 82.81 94 THR A N 1
ATOM 715 C CA . THR A 1 94 ? -10.821 2.663 -4.340 1.00 82.81 94 THR A CA 1
ATOM 716 C C . THR A 1 94 ? -11.913 1.618 -4.152 1.00 82.81 94 THR A C 1
ATOM 718 O O . THR A 1 94 ? -11.980 0.948 -3.124 1.00 82.81 94 THR A O 1
ATOM 721 N N . GLU A 1 95 ? -12.771 1.471 -5.158 1.00 79.44 95 GLU A N 1
ATOM 722 C CA . GLU A 1 95 ? -13.797 0.421 -5.196 1.00 79.44 95 GLU A CA 1
ATOM 723 C C . GLU A 1 95 ? -13.181 -0.961 -5.473 1.00 79.44 95 GLU A C 1
ATOM 725 O O . GLU A 1 95 ? -13.756 -1.988 -5.119 1.00 79.44 95 GLU A O 1
ATOM 730 N N . VAL A 1 96 ? -11.984 -0.990 -6.073 1.00 77.44 96 VAL A N 1
ATOM 731 C CA . VAL A 1 96 ? -11.257 -2.212 -6.427 1.00 77.44 96 VAL A CA 1
ATOM 732 C C . VAL A 1 96 ? -10.116 -2.448 -5.441 1.00 77.44 96 VAL A C 1
ATOM 734 O O . VAL A 1 96 ? -9.198 -1.636 -5.322 1.00 77.44 96 VAL A O 1
ATOM 737 N N . CYS A 1 97 ? -10.143 -3.601 -4.774 1.00 79.19 97 CYS A N 1
ATOM 738 C CA . CYS A 1 97 ? -9.088 -4.078 -3.877 1.00 79.19 97 CYS A CA 1
ATOM 739 C C . CYS A 1 97 ? -7.976 -4.792 -4.667 1.00 79.19 97 CYS A C 1
ATOM 741 O O . CYS A 1 97 ? -7.701 -5.966 -4.444 1.00 79.19 97 CYS A O 1
ATOM 743 N N . GLY A 1 98 ?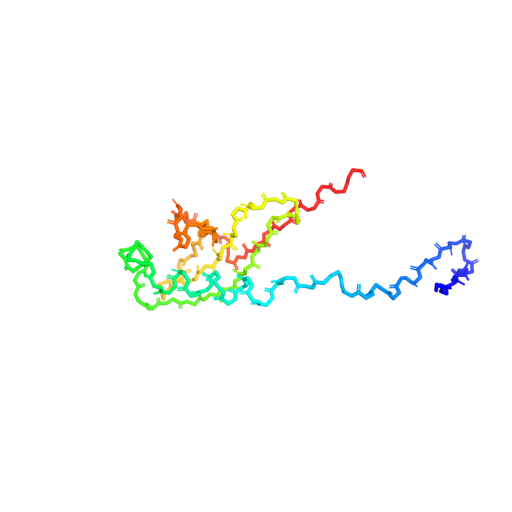 -7.381 -4.115 -5.649 1.00 72.00 98 GLY A N 1
ATOM 744 C CA . GLY A 1 98 ? -6.353 -4.693 -6.512 1.00 72.00 98 GLY A CA 1
ATOM 745 C C . GLY A 1 98 ? -5.636 -3.643 -7.352 1.00 72.00 98 GLY A C 1
ATOM 746 O O . GLY A 1 98 ? -6.051 -2.486 -7.405 1.00 72.00 98 GLY A O 1
ATOM 747 N N . VAL A 1 99 ? -4.542 -4.044 -8.000 1.00 63.09 99 VAL A N 1
ATOM 748 C CA . VAL A 1 99 ? -3.804 -3.183 -8.931 1.00 63.09 99 VAL A CA 1
ATOM 749 C C . VAL A 1 99 ? -4.144 -3.595 -10.360 1.00 63.09 99 VAL A C 1
ATOM 751 O O . VAL A 1 99 ? -3.753 -4.670 -10.808 1.00 63.09 99 VAL A O 1
ATOM 754 N N . GLU A 1 100 ? -4.823 -2.724 -11.104 1.00 54.84 100 GLU A N 1
ATOM 755 C CA . GLU A 1 100 ? -4.942 -2.858 -12.557 1.00 54.84 100 GLU A CA 1
ATOM 756 C C . GLU A 1 100 ? -3.726 -2.204 -13.222 1.00 54.84 100 GLU A C 1
ATOM 758 O O . GLU A 1 100 ? -3.663 -0.991 -13.422 1.00 54.84 100 GLU A O 1
ATOM 763 N N . LEU A 1 101 ? -2.713 -3.010 -13.547 1.00 56.09 101 LEU A N 1
ATOM 764 C CA . LEU A 1 101 ? -1.611 -2.563 -14.394 1.00 56.09 101 LEU A CA 1
ATOM 765 C C . LEU A 1 101 ? -2.078 -2.620 -15.853 1.00 56.09 101 LEU A C 1
ATOM 767 O O . LEU A 1 101 ? -1.956 -3.649 -16.515 1.00 56.09 101 LEU A O 1
ATOM 771 N N . THR A 1 102 ? -2.616 -1.518 -16.381 1.00 42.47 102 THR A N 1
ATOM 772 C CA . THR A 1 102 ? -2.848 -1.399 -17.826 1.00 42.47 102 THR A CA 1
ATOM 773 C C . THR A 1 102 ? -1.501 -1.333 -18.542 1.00 42.47 102 THR A C 1
ATOM 775 O O . THR A 1 102 ? -0.907 -0.263 -18.687 1.00 42.47 102 THR A O 1
ATOM 778 N N . SER A 1 103 ? -1.003 -2.487 -18.984 1.00 39.44 103 SER A N 1
ATOM 779 C CA . SER A 1 103 ? 0.133 -2.561 -19.896 1.00 39.44 103 SER A CA 1
ATOM 780 C C . SER A 1 103 ? -0.346 -2.090 -21.268 1.00 39.44 103 SER A C 1
ATOM 782 O O . SER A 1 103 ? -1.023 -2.820 -21.991 1.00 39.44 103 SER A O 1
ATOM 784 N N . ARG A 1 104 ? -0.066 -0.831 -21.618 1.00 38.78 104 ARG A N 1
ATOM 785 C CA . ARG A 1 104 ? -0.298 -0.327 -22.974 1.00 38.78 104 ARG A CA 1
ATOM 786 C C . ARG A 1 104 ? 0.807 -0.897 -23.865 1.00 38.78 104 ARG A C 1
ATOM 788 O O . ARG A 1 104 ? 1.809 -0.233 -24.104 1.00 38.78 104 ARG A O 1
ATOM 795 N N . ALA A 1 105 ? 0.647 -2.147 -24.292 1.00 40.19 105 ALA A N 1
ATOM 796 C CA . ALA A 1 105 ? 1.422 -2.688 -25.400 1.00 40.19 105 ALA A CA 1
ATOM 797 C C . ALA A 1 105 ? 1.006 -1.909 -26.657 1.00 40.19 105 ALA A C 1
ATOM 799 O O . ALA A 1 105 ? -0.139 -2.011 -27.101 1.00 40.19 105 ALA A O 1
ATOM 800 N N . GLY A 1 106 ? 1.892 -1.024 -27.114 1.00 33.12 106 GLY A N 1
ATOM 801 C CA . GLY A 1 106 ? 1.796 -0.354 -28.411 1.00 33.12 106 GLY A CA 1
ATOM 802 C C . GLY A 1 106 ? 2.363 -1.221 -29.520 1.00 33.12 106 GLY A C 1
ATOM 803 O O . GLY A 1 106 ? 3.201 -2.095 -29.203 1.00 33.12 106 GLY A O 1
#

Sequence (106 aa):
VEVFTSEDGGIYFKFEMEAPPFPGKDLEEKAMEIVRNSPMVQEVIGSDYEIVAVGFKLPSSGEPVIVVVKASDGTCFRLTVDLDQGTVKSIEKTEVCGVELTSRAG